Protein AF-A0A8H6HAB4-F1 (afdb_monomer_lite)

Structure (mmCIF, N/CA/C/O backbone):
data_AF-A0A8H6HAB4-F1
#
_entry.id   AF-A0A8H6HAB4-F1
#
loop_
_atom_site.group_PDB
_atom_site.id
_atom_site.type_symbol
_atom_site.label_atom_id
_atom_site.label_alt_id
_atom_site.label_comp_id
_atom_site.label_asym_id
_atom_site.label_entity_id
_atom_site.label_seq_id
_atom_site.pdbx_PDB_ins_code
_atom_site.Cartn_x
_atom_site.Cartn_y
_atom_site.Cartn_z
_atom_site.occupancy
_atom_site.B_iso_or_equiv
_atom_site.auth_seq_id
_atom_site.auth_comp_id
_atom_site.auth_asym_id
_atom_site.auth_atom_id
_atom_site.pdbx_PDB_model_num
ATOM 1 N N . MET A 1 1 ? 15.794 -53.204 -34.720 1.00 48.28 1 MET A N 1
ATOM 2 C CA . MET A 1 1 ? 16.548 -52.992 -35.976 1.00 48.28 1 MET A CA 1
ATOM 3 C C . MET A 1 1 ? 17.835 -52.255 -35.633 1.00 48.28 1 MET A C 1
ATOM 5 O O . MET A 1 1 ? 17.753 -51.209 -35.007 1.00 48.28 1 MET A O 1
ATOM 9 N N . ARG A 1 2 ? 19.010 -52.823 -35.933 1.00 52.22 2 ARG A N 1
ATOM 10 C CA . ARG A 1 2 ? 20.307 -52.160 -35.711 1.00 52.22 2 ARG A CA 1
ATOM 11 C C . ARG A 1 2 ? 20.653 -51.380 -36.981 1.00 52.22 2 ARG A C 1
ATOM 13 O O . ARG A 1 2 ? 20.936 -52.001 -38.000 1.00 52.22 2 ARG A O 1
ATOM 20 N N . PHE A 1 3 ? 20.563 -50.052 -36.939 1.00 59.44 3 PHE A N 1
ATOM 21 C CA . PHE A 1 3 ? 20.990 -49.200 -38.050 1.00 59.44 3 PHE A CA 1
ATOM 22 C C . PHE A 1 3 ? 22.516 -49.207 -38.125 1.00 59.44 3 PHE A C 1
ATOM 24 O O . PHE A 1 3 ? 23.198 -48.907 -37.147 1.00 59.44 3 PHE A O 1
ATOM 31 N N . ASN A 1 4 ? 23.048 -49.619 -39.272 1.00 61.00 4 ASN A N 1
ATOM 32 C CA . ASN A 1 4 ? 24.480 -49.764 -39.472 1.00 61.00 4 ASN A CA 1
ATOM 33 C C . ASN A 1 4 ? 25.073 -48.385 -39.812 1.00 61.00 4 ASN A C 1
ATOM 35 O O . ASN A 1 4 ? 24.856 -47.864 -40.905 1.00 61.00 4 ASN A O 1
ATOM 39 N N . ILE A 1 5 ? 25.790 -47.788 -38.853 1.00 65.94 5 ILE A N 1
ATOM 40 C CA . ILE A 1 5 ? 26.334 -46.412 -38.901 1.00 65.94 5 ILE A CA 1
ATOM 41 C C . ILE A 1 5 ? 27.307 -46.213 -40.082 1.00 65.94 5 ILE A C 1
ATOM 43 O O . ILE A 1 5 ? 27.521 -45.094 -40.538 1.00 65.94 5 ILE A O 1
ATOM 47 N N . LEU A 1 6 ? 27.829 -47.305 -40.649 1.00 64.88 6 LEU A N 1
ATOM 48 C CA . LEU A 1 6 ? 28.707 -47.302 -41.822 1.00 64.88 6 LEU A CA 1
ATOM 49 C C . LEU A 1 6 ? 28.094 -46.625 -43.062 1.00 64.88 6 LEU A C 1
ATOM 51 O O . LEU A 1 6 ? 28.831 -46.045 -43.852 1.00 64.88 6 LEU A O 1
ATOM 55 N N . PHE A 1 7 ? 26.765 -46.627 -43.215 1.00 65.38 7 PHE A N 1
ATOM 56 C CA . PHE A 1 7 ? 26.104 -45.968 -44.351 1.00 65.38 7 PHE A CA 1
ATOM 57 C C . PHE A 1 7 ? 25.994 -44.441 -44.215 1.00 65.38 7 PHE A C 1
ATOM 59 O O . PHE A 1 7 ? 25.728 -43.767 -45.205 1.00 65.38 7 PHE A O 1
ATOM 66 N N . LEU A 1 8 ? 26.221 -43.884 -43.021 1.00 65.12 8 LEU A N 1
ATOM 67 C CA . LEU A 1 8 ? 26.151 -42.438 -42.766 1.00 65.12 8 LEU A CA 1
ATOM 68 C C . LEU A 1 8 ? 27.504 -41.732 -42.920 1.00 65.12 8 LEU A C 1
ATOM 70 O O . LEU A 1 8 ? 27.564 -40.504 -42.965 1.00 65.12 8 LEU A O 1
ATOM 74 N N . VAL A 1 9 ? 28.596 -42.488 -43.026 1.00 73.00 9 VAL A N 1
ATOM 75 C CA . VAL A 1 9 ? 29.951 -41.930 -43.142 1.00 73.00 9 VAL A CA 1
ATOM 76 C C . VAL A 1 9 ? 30.111 -41.033 -44.382 1.00 73.00 9 VAL A C 1
ATOM 78 O O . VAL A 1 9 ? 30.598 -39.914 -44.218 1.00 73.00 9 VAL A O 1
ATOM 81 N N . PRO A 1 10 ? 29.651 -41.413 -45.594 1.00 73.75 10 PRO A N 1
ATOM 82 C CA . PRO A 1 10 ? 29.828 -40.572 -46.781 1.00 73.75 10 PRO A CA 1
ATOM 83 C C . PRO A 1 10 ? 29.060 -39.250 -46.684 1.00 73.75 10 PRO A C 1
ATOM 85 O O . PRO A 1 10 ? 29.560 -38.208 -47.100 1.00 73.75 10 PRO A O 1
ATOM 88 N N . THR A 1 11 ? 27.865 -39.273 -46.087 1.00 74.50 11 THR A N 1
ATOM 89 C CA . THR A 1 11 ? 27.039 -38.073 -45.906 1.00 74.50 11 THR A CA 1
ATOM 90 C C . THR A 1 11 ? 27.630 -37.114 -44.882 1.00 74.50 11 THR A C 1
ATOM 92 O O . THR A 1 11 ? 27.589 -35.907 -45.093 1.00 74.50 11 THR A O 1
ATOM 95 N N . ILE A 1 12 ? 28.220 -37.634 -43.801 1.00 76.12 12 ILE A N 1
ATOM 96 C CA . ILE A 1 12 ? 28.856 -36.806 -42.769 1.00 76.12 12 ILE A CA 1
ATOM 97 C C . ILE A 1 12 ? 30.120 -36.142 -43.325 1.00 76.12 12 ILE A C 1
ATOM 99 O O . ILE A 1 12 ? 30.327 -34.952 -43.105 1.00 76.12 12 ILE A O 1
ATOM 103 N N . VAL A 1 13 ? 30.932 -36.880 -44.090 1.00 77.12 13 VAL A N 1
ATOM 104 C CA . VAL A 1 13 ? 32.147 -36.336 -44.716 1.00 77.12 13 VAL A CA 1
ATOM 105 C C . VAL A 1 13 ? 31.802 -35.261 -45.747 1.00 77.12 13 VAL A C 1
ATOM 107 O O . VAL A 1 13 ? 32.419 -34.20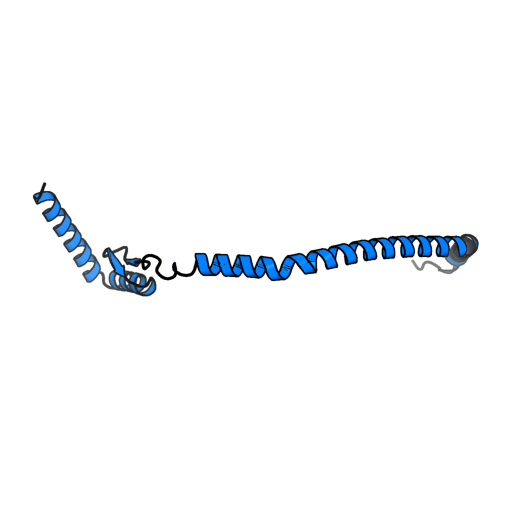1 -45.725 1.00 77.12 13 VAL A O 1
ATOM 110 N N . ALA A 1 14 ? 30.781 -35.481 -46.584 1.00 70.88 14 ALA A N 1
ATOM 111 C CA . ALA A 1 14 ? 30.330 -34.485 -47.557 1.00 70.88 14 ALA A CA 1
ATOM 112 C C . ALA A 1 14 ? 29.822 -33.195 -46.885 1.00 70.88 14 ALA A C 1
ATOM 114 O O . ALA A 1 14 ? 30.147 -32.093 -47.333 1.00 70.88 14 ALA A O 1
ATOM 115 N N . LEU A 1 15 ? 29.070 -33.321 -45.783 1.00 65.19 15 LEU A N 1
ATOM 116 C CA . LEU A 1 15 ? 28.595 -32.168 -45.014 1.00 65.19 15 LEU A CA 1
ATOM 117 C C . LEU A 1 15 ? 29.756 -31.398 -44.370 1.00 65.19 15 LEU A C 1
ATOM 119 O O . LEU A 1 15 ? 29.785 -30.171 -44.416 1.00 65.19 15 LEU A O 1
ATOM 123 N N . ALA A 1 16 ? 30.719 -32.119 -43.789 1.00 66.31 16 ALA A N 1
ATOM 124 C CA . ALA A 1 16 ? 31.878 -31.525 -43.134 1.00 66.31 16 ALA A CA 1
ATOM 125 C C . ALA A 1 16 ? 32.786 -30.793 -44.133 1.00 66.31 16 ALA A C 1
ATOM 127 O O . ALA A 1 16 ? 33.214 -29.674 -43.859 1.00 66.31 16 ALA A O 1
ATOM 128 N N . SER A 1 17 ? 33.016 -31.371 -45.318 1.00 63.28 17 SER A N 1
ATOM 129 C CA . SER A 1 17 ? 33.802 -30.718 -46.369 1.00 63.28 17 SER A CA 1
ATOM 130 C C . SER A 1 17 ? 33.110 -29.482 -46.943 1.00 63.28 17 SER A C 1
ATOM 132 O O . SER A 1 17 ? 33.777 -28.501 -47.256 1.00 63.28 17 SER A O 1
ATOM 134 N N . TYR A 1 18 ? 31.776 -29.496 -47.050 1.00 61.56 18 TYR A N 1
ATOM 135 C CA . TYR A 1 18 ? 31.011 -28.328 -47.492 1.00 61.56 18 TYR A CA 1
ATOM 136 C C . TYR A 1 18 ? 31.064 -27.199 -46.453 1.00 61.56 18 TYR A C 1
ATOM 138 O O . TYR A 1 18 ? 31.285 -26.044 -46.804 1.00 61.56 18 TYR A O 1
ATOM 146 N N . ALA A 1 19 ? 30.938 -27.538 -45.167 1.00 60.84 19 ALA A N 1
ATOM 147 C CA . ALA A 1 19 ? 31.034 -26.574 -44.074 1.00 60.84 19 ALA A CA 1
ATOM 148 C C . ALA A 1 19 ? 32.437 -25.955 -43.946 1.00 60.84 19 ALA A C 1
ATOM 150 O O . ALA A 1 19 ? 32.551 -24.774 -43.638 1.00 60.84 19 ALA A O 1
ATOM 151 N N . GLN A 1 20 ? 33.499 -26.722 -44.214 1.00 60.38 20 GLN A N 1
ATOM 152 C CA . GLN A 1 20 ? 34.876 -26.215 -44.204 1.00 60.38 20 GLN A CA 1
ATOM 153 C C . GLN A 1 20 ? 35.227 -25.369 -45.438 1.00 60.38 20 GLN A C 1
ATOM 155 O O . GLN A 1 20 ? 36.113 -24.529 -45.345 1.00 60.38 20 GLN A O 1
ATOM 160 N N . GLY A 1 21 ? 34.560 -25.575 -46.579 1.00 57.91 21 GLY A N 1
ATOM 161 C CA . GLY A 1 21 ? 34.834 -24.841 -47.821 1.00 57.91 21 GLY A CA 1
ATOM 162 C C . GLY A 1 21 ? 34.074 -23.520 -47.990 1.00 57.91 21 GLY A C 1
ATOM 163 O O . GLY A 1 21 ? 34.439 -22.739 -48.860 1.00 57.91 21 GLY A O 1
ATOM 164 N N . HIS A 1 22 ? 33.029 -23.274 -47.191 1.00 56.00 22 HIS A N 1
ATOM 165 C CA . HIS A 1 22 ? 32.139 -22.107 -47.324 1.00 56.00 22 HIS A CA 1
ATOM 166 C C . HIS A 1 22 ? 32.062 -21.207 -46.080 1.00 56.00 22 HIS A C 1
ATOM 168 O O . HIS A 1 22 ? 31.223 -20.311 -46.027 1.00 56.00 22 HIS A O 1
ATOM 174 N N . TYR A 1 23 ? 32.920 -21.427 -45.083 1.00 58.03 23 TYR A N 1
ATOM 175 C CA . TYR A 1 23 ? 33.106 -20.477 -43.987 1.00 58.03 23 TYR A CA 1
ATOM 176 C C . TYR A 1 23 ? 34.266 -19.545 -44.340 1.00 58.03 23 TYR A C 1
ATOM 178 O O . TYR A 1 23 ? 35.426 -19.875 -44.097 1.00 58.03 23 TYR A O 1
ATOM 186 N N . ASP A 1 24 ? 33.955 -18.390 -44.925 1.00 62.19 24 ASP A N 1
ATOM 187 C CA . ASP A 1 24 ? 34.946 -17.332 -45.092 1.00 62.19 24 ASP A CA 1
ATOM 188 C C . ASP A 1 24 ? 35.208 -16.692 -43.722 1.00 62.19 24 ASP A C 1
ATOM 190 O O . ASP A 1 24 ? 34.408 -15.936 -43.173 1.00 62.19 24 ASP A O 1
ATOM 194 N N . GLU A 1 25 ? 36.347 -17.049 -43.129 1.00 59.28 25 GLU A N 1
ATOM 195 C CA . GLU A 1 25 ? 36.802 -16.550 -41.825 1.00 59.28 25 GLU A CA 1
ATOM 196 C C . GLU A 1 25 ? 36.897 -15.010 -41.789 1.00 59.28 25 GLU A C 1
ATOM 198 O O . GLU A 1 25 ? 36.757 -14.405 -40.726 1.00 59.28 25 GLU A O 1
ATOM 203 N N . PHE A 1 26 ? 37.092 -14.376 -42.951 1.00 60.47 26 PHE A N 1
ATOM 204 C CA . PHE A 1 26 ? 37.081 -12.920 -43.116 1.00 60.47 26 PHE A CA 1
ATOM 205 C C . PHE A 1 26 ? 35.697 -12.307 -42.859 1.00 60.47 26 PHE A C 1
ATOM 207 O O . PHE A 1 26 ? 35.594 -11.383 -42.055 1.00 60.47 26 PHE A O 1
ATOM 214 N N . ASP A 1 27 ? 34.633 -12.881 -43.427 1.00 65.06 27 ASP A N 1
ATOM 215 C CA . ASP A 1 27 ? 33.257 -12.398 -43.231 1.00 65.06 27 ASP A CA 1
ATOM 216 C C . ASP A 1 27 ? 32.808 -12.533 -41.769 1.00 65.06 27 ASP A C 1
ATOM 218 O O . ASP A 1 27 ? 32.066 -11.702 -41.243 1.00 65.06 27 ASP A O 1
ATOM 222 N N . ALA A 1 28 ? 33.289 -13.569 -41.076 1.00 69.62 28 ALA A N 1
ATOM 223 C CA . ALA A 1 28 ? 32.992 -13.761 -39.661 1.00 69.62 28 ALA A CA 1
ATOM 224 C C . ALA A 1 28 ? 33.644 -12.690 -38.769 1.00 69.62 28 ALA A C 1
ATOM 226 O O . ALA A 1 28 ? 33.052 -12.299 -37.763 1.00 69.62 28 ALA A O 1
ATOM 227 N N . ARG A 1 29 ? 34.848 -12.212 -39.114 1.00 70.44 29 ARG A N 1
ATOM 228 C CA . ARG A 1 29 ? 35.550 -11.174 -38.340 1.00 70.44 29 ARG A CA 1
ATOM 229 C C . ARG A 1 29 ? 34.932 -9.798 -38.548 1.00 70.44 29 ARG A C 1
ATOM 231 O O . ARG A 1 29 ? 34.661 -9.126 -37.558 1.00 70.44 29 ARG A O 1
ATOM 238 N N . ASP A 1 30 ? 34.618 -9.439 -39.790 1.00 72.62 30 ASP A N 1
ATOM 239 C CA . ASP A 1 30 ? 33.978 -8.157 -40.101 1.00 72.62 30 ASP A CA 1
ATOM 240 C C . ASP A 1 30 ? 32.602 -8.037 -39.425 1.00 72.62 30 ASP A C 1
ATOM 242 O O . ASP A 1 30 ? 32.270 -6.995 -38.859 1.00 72.62 30 ASP A O 1
ATOM 246 N N . LEU A 1 31 ? 31.833 -9.132 -39.374 1.00 71.25 31 LEU A N 1
ATOM 247 C CA . LEU A 1 31 ? 30.549 -9.167 -38.670 1.00 71.25 31 LEU A CA 1
ATOM 248 C C . LEU A 1 31 ? 30.707 -8.994 -37.148 1.00 71.25 31 LEU A C 1
ATOM 250 O O . LEU A 1 31 ? 29.896 -8.323 -36.509 1.00 71.25 31 LEU A O 1
ATOM 254 N N . VAL A 1 32 ? 31.738 -9.595 -36.548 1.00 74.88 32 VAL A N 1
ATOM 255 C CA . VAL A 1 32 ? 32.017 -9.456 -35.108 1.00 74.88 32 VAL A CA 1
ATOM 256 C C . VAL A 1 32 ? 32.472 -8.036 -34.772 1.00 74.88 32 VAL A C 1
ATOM 258 O O . VAL A 1 32 ? 32.022 -7.482 -33.767 1.00 74.88 32 VAL A O 1
ATOM 261 N N . ASP A 1 33 ? 33.292 -7.420 -35.620 1.00 76.19 33 ASP A N 1
ATOM 262 C CA . ASP A 1 33 ? 33.743 -6.039 -35.439 1.00 76.19 33 ASP A CA 1
ATOM 263 C C . ASP A 1 33 ? 32.592 -5.034 -35.627 1.00 76.19 33 ASP A C 1
ATOM 265 O O . ASP A 1 33 ? 32.450 -4.092 -34.838 1.00 76.19 33 ASP A O 1
ATOM 269 N N . GLU A 1 34 ? 31.690 -5.255 -36.589 1.00 72.56 34 GLU A N 1
ATOM 270 C CA . GLU A 1 34 ? 30.476 -4.442 -36.756 1.00 72.56 34 GLU A CA 1
ATOM 271 C C . GLU A 1 34 ? 29.536 -4.558 -35.540 1.00 72.56 34 GLU A C 1
ATOM 273 O O . GLU A 1 34 ? 29.012 -3.558 -35.035 1.00 72.56 34 GLU A O 1
ATOM 278 N N . LEU A 1 35 ? 29.348 -5.769 -35.007 1.00 64.44 35 LEU A N 1
ATOM 279 C CA . LEU A 1 35 ? 28.540 -5.982 -33.804 1.00 64.44 35 LEU A CA 1
ATOM 280 C C . LEU A 1 35 ? 29.183 -5.333 -32.567 1.00 64.44 35 LEU A C 1
ATOM 282 O O . LEU A 1 35 ? 28.488 -4.664 -31.800 1.00 64.44 35 LEU A O 1
ATOM 286 N N . SER A 1 36 ? 30.504 -5.452 -32.418 1.00 70.75 36 SER A N 1
ATOM 287 C CA . SER A 1 36 ? 31.280 -4.870 -31.314 1.00 70.75 36 SER A CA 1
ATOM 288 C C . SER A 1 36 ? 31.248 -3.334 -31.324 1.00 70.75 36 SER A C 1
ATOM 290 O O . SER A 1 36 ? 31.011 -2.684 -30.300 1.00 70.75 36 SER A O 1
ATOM 292 N N . THR A 1 37 ? 31.402 -2.717 -32.497 1.00 70.31 37 THR A N 1
ATOM 293 C CA . THR A 1 37 ? 31.327 -1.252 -32.653 1.00 70.31 37 THR A CA 1
ATOM 294 C C . THR A 1 37 ? 29.917 -0.710 -32.399 1.00 70.31 37 THR A C 1
ATOM 296 O O . THR A 1 37 ? 29.744 0.344 -31.780 1.00 70.31 37 THR A O 1
ATOM 299 N N . ARG A 1 38 ? 28.877 -1.449 -32.793 1.00 65.56 38 ARG A N 1
ATOM 300 C CA . ARG A 1 38 ? 27.486 -1.080 -32.506 1.00 65.56 38 ARG A CA 1
ATOM 301 C C . ARG A 1 38 ? 27.143 -1.204 -31.021 1.00 65.56 38 ARG A C 1
ATOM 303 O O . ARG A 1 38 ? 26.437 -0.348 -30.478 1.00 65.56 38 ARG A O 1
ATOM 310 N N . GLU A 1 39 ? 27.631 -2.250 -30.364 1.00 63.47 39 GLU A N 1
ATOM 311 C CA . GLU A 1 39 ? 27.377 -2.501 -28.947 1.00 63.47 39 GLU A CA 1
ATOM 312 C C . GLU A 1 39 ? 28.087 -1.464 -28.065 1.00 63.47 39 GLU A C 1
ATOM 314 O O . GLU A 1 39 ? 27.447 -0.842 -27.214 1.00 63.47 39 GLU A O 1
ATOM 319 N N . THR A 1 40 ? 29.354 -1.152 -28.344 1.00 67.62 40 THR A N 1
ATOM 320 C CA . THR A 1 40 ? 30.116 -0.107 -27.632 1.00 67.62 40 THR A CA 1
ATOM 32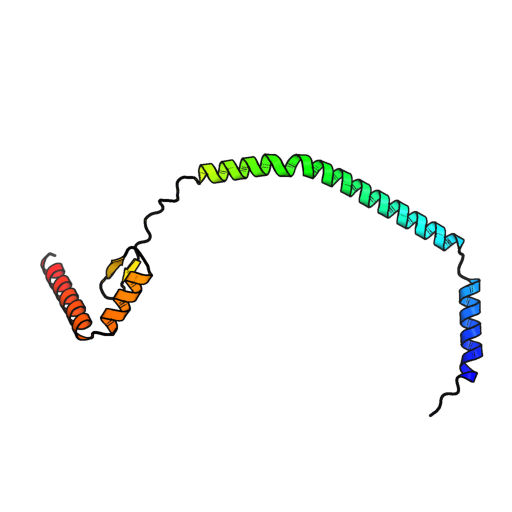1 C C . THR A 1 40 ? 29.479 1.279 -27.757 1.00 67.62 40 THR A C 1
ATOM 323 O O . THR A 1 40 ? 29.343 1.988 -26.758 1.00 67.62 40 THR A O 1
ATOM 326 N N . HIS A 1 41 ? 28.985 1.648 -28.940 1.00 65.50 41 HIS A N 1
ATOM 327 C CA . HIS A 1 41 ? 28.277 2.914 -29.142 1.00 65.50 41 HIS A CA 1
ATOM 328 C C . HIS A 1 41 ? 26.933 2.975 -28.385 1.00 65.50 41 HIS A C 1
ATOM 330 O O . HIS A 1 41 ? 26.528 4.034 -27.901 1.00 65.50 41 HIS A O 1
ATOM 336 N N . SER A 1 42 ? 26.243 1.840 -28.228 1.00 65.12 42 SER A N 1
ATOM 337 C CA . SER A 1 42 ? 25.020 1.765 -27.416 1.00 65.12 42 SER A CA 1
ATOM 338 C C . SER A 1 42 ? 25.297 1.899 -25.912 1.00 65.12 42 SER A C 1
ATOM 340 O O . SER A 1 42 ? 24.509 2.516 -25.192 1.00 65.12 42 SER A O 1
ATOM 342 N N . LEU A 1 43 ? 26.436 1.376 -25.448 1.00 63.97 43 LEU A N 1
ATOM 343 C CA . LEU A 1 43 ? 26.868 1.471 -24.056 1.00 63.97 43 LEU A CA 1
ATOM 344 C C . LEU A 1 43 ? 27.339 2.885 -23.702 1.00 63.97 43 LEU A C 1
ATOM 346 O O . LEU A 1 43 ? 26.974 3.375 -22.637 1.00 63.97 43 LEU A O 1
ATOM 350 N N . LEU A 1 44 ? 28.042 3.564 -24.613 1.00 72.25 44 LEU A N 1
ATOM 351 C CA . LEU A 1 44 ? 28.473 4.957 -24.438 1.00 72.25 44 LEU A CA 1
ATOM 352 C C . LEU A 1 44 ? 27.287 5.922 -24.282 1.00 72.25 44 LEU A C 1
ATOM 354 O O . LEU A 1 44 ? 27.246 6.702 -23.333 1.00 72.25 44 LEU A O 1
ATOM 358 N N . ARG A 1 45 ? 26.250 5.798 -25.123 1.00 65.25 45 ARG A N 1
ATOM 359 C CA . ARG A 1 45 ? 25.017 6.593 -24.944 1.00 65.25 45 ARG A CA 1
ATOM 360 C C . ARG A 1 45 ? 24.335 6.320 -23.610 1.00 65.25 45 ARG A C 1
ATOM 362 O O . ARG A 1 45 ? 23.731 7.209 -23.020 1.00 65.25 45 ARG A O 1
ATOM 369 N N . ARG A 1 46 ? 24.387 5.073 -23.139 1.00 61.75 46 ARG A N 1
ATOM 370 C CA . ARG A 1 46 ? 23.761 4.689 -21.873 1.00 61.75 46 ARG A CA 1
ATOM 371 C C . ARG A 1 46 ? 24.534 5.229 -20.671 1.00 61.75 46 ARG A C 1
ATOM 373 O O . ARG A 1 46 ?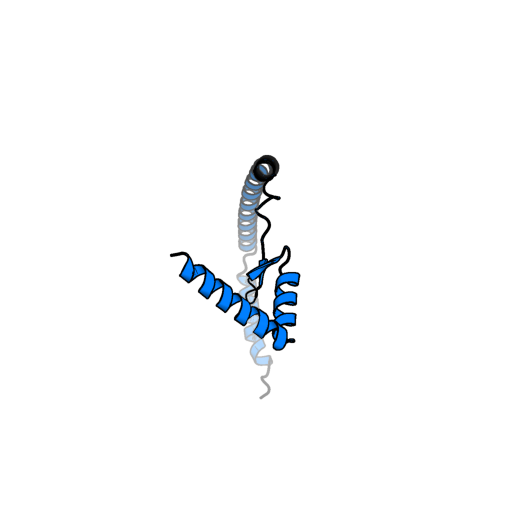 23.891 5.579 -19.688 1.00 61.75 46 ARG A O 1
ATOM 380 N N . SER A 1 47 ? 25.863 5.312 -20.736 1.00 60.91 47 SER A N 1
ATOM 381 C CA . SER A 1 47 ? 26.666 5.924 -19.671 1.00 60.91 47 SER A CA 1
ATOM 382 C C . SER A 1 47 ? 26.456 7.432 -19.579 1.00 60.91 47 SER A C 1
ATOM 384 O O . SER A 1 47 ? 26.266 7.920 -18.473 1.00 60.91 47 SER A O 1
ATOM 386 N N . GLU A 1 48 ? 26.385 8.140 -20.711 1.00 65.31 48 GLU A N 1
ATOM 387 C CA . GLU A 1 48 ? 26.133 9.593 -20.739 1.00 65.31 48 GLU A CA 1
ATOM 388 C C . GLU A 1 48 ? 24.778 9.942 -20.102 1.00 65.31 48 GLU A C 1
ATOM 390 O O . GLU A 1 48 ? 24.683 10.821 -19.251 1.00 65.31 48 GLU A O 1
ATOM 395 N N . ILE A 1 49 ? 23.736 9.172 -20.432 1.00 62.88 49 ILE A N 1
ATOM 396 C CA . ILE A 1 49 ? 22.403 9.336 -19.838 1.00 62.88 49 ILE A CA 1
ATOM 397 C C . ILE A 1 49 ? 22.428 9.027 -18.331 1.00 62.88 49 ILE A C 1
ATOM 399 O O . ILE A 1 49 ? 21.794 9.716 -17.540 1.00 62.88 49 ILE A O 1
ATOM 403 N N . MET A 1 50 ? 23.147 7.989 -17.900 1.00 61.00 50 MET A N 1
ATOM 404 C CA . MET A 1 50 ? 23.212 7.625 -16.478 1.00 61.00 50 MET A CA 1
ATOM 405 C C . MET A 1 50 ? 23.979 8.651 -15.635 1.00 61.00 50 MET A C 1
ATOM 407 O O . MET A 1 50 ? 23.636 8.829 -14.469 1.00 61.00 50 MET A O 1
ATOM 411 N N . GLU A 1 51 ? 24.979 9.323 -16.205 1.00 64.62 51 GLU A N 1
ATOM 412 C CA . GLU A 1 51 ? 25.709 10.414 -15.550 1.00 64.62 51 GLU A CA 1
ATOM 413 C C . GLU A 1 51 ? 24.803 11.640 -15.348 1.00 64.62 51 GLU A C 1
ATOM 415 O O . GLU A 1 51 ? 24.703 12.153 -14.233 1.00 64.62 51 GLU A O 1
ATOM 420 N N . GLU A 1 52 ? 24.020 12.011 -16.365 1.00 62.06 52 GLU A N 1
ATOM 421 C CA . GLU A 1 52 ? 23.035 13.101 -16.281 1.00 62.06 52 GLU A CA 1
ATOM 422 C C . GLU A 1 52 ? 21.897 12.794 -15.280 1.00 62.06 52 GLU A C 1
ATOM 424 O O . GLU A 1 52 ? 21.480 13.653 -14.499 1.00 62.06 52 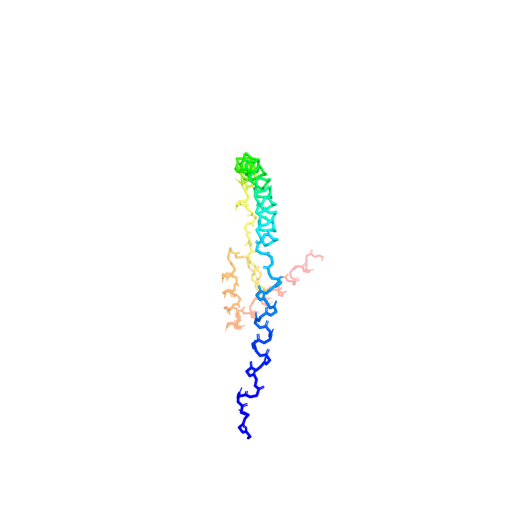GLU A O 1
ATOM 429 N N . LEU A 1 53 ? 21.417 11.543 -15.218 1.00 58.19 53 LEU A N 1
ATOM 430 C CA . LEU A 1 53 ? 20.416 11.126 -14.221 1.00 58.19 53 LEU A CA 1
ATOM 431 C C . LEU A 1 53 ? 20.975 11.033 -12.789 1.00 58.19 53 LEU A C 1
ATOM 433 O O . LEU A 1 53 ? 20.209 11.146 -11.821 1.00 58.19 53 LEU A O 1
ATOM 437 N N . ALA A 1 54 ? 22.279 10.805 -12.623 1.00 59.69 54 ALA A N 1
ATOM 438 C CA . ALA A 1 54 ? 22.908 10.738 -11.307 1.00 59.69 54 ALA A CA 1
ATOM 439 C C . ALA A 1 54 ? 23.003 12.124 -10.648 1.00 59.69 54 ALA A C 1
ATOM 441 O O . ALA A 1 54 ? 22.785 12.229 -9.438 1.00 59.69 54 ALA A O 1
ATOM 442 N N . GLU A 1 55 ? 23.247 13.179 -11.433 1.00 58.88 55 GLU A N 1
ATOM 443 C CA . GLU A 1 55 ? 23.283 14.560 -10.934 1.00 58.88 55 GLU A CA 1
ATOM 444 C C . GLU A 1 55 ? 21.900 15.078 -10.505 1.00 58.88 55 GLU A C 1
ATOM 446 O O . GLU A 1 55 ? 21.806 15.816 -9.526 1.00 58.88 55 GLU A O 1
ATOM 451 N N . ILE A 1 56 ? 20.817 14.642 -11.160 1.00 55.72 56 ILE A N 1
ATOM 452 C CA . ILE A 1 56 ? 19.460 15.162 -10.905 1.00 55.72 56 ILE A CA 1
ATOM 453 C C . ILE A 1 56 ? 18.685 14.344 -9.849 1.00 55.72 56 ILE A C 1
ATOM 455 O O . ILE A 1 56 ? 17.828 14.879 -9.148 1.00 55.72 56 ILE A O 1
ATOM 459 N N . SER A 1 57 ? 18.947 13.041 -9.685 1.00 56.16 57 SER A N 1
ATOM 460 C CA . SER A 1 57 ? 17.994 12.175 -8.962 1.00 56.16 57 SER A CA 1
ATOM 461 C C . SER A 1 57 ? 18.159 12.092 -7.444 1.00 56.16 57 SER A C 1
ATOM 463 O O . SER A 1 57 ? 17.200 11.743 -6.765 1.00 56.16 57 SER A O 1
ATOM 465 N N . THR A 1 58 ? 19.320 12.380 -6.857 1.00 58.84 58 THR A N 1
ATOM 466 C CA . THR A 1 58 ? 19.495 12.070 -5.423 1.00 58.84 58 THR A CA 1
ATOM 467 C C . THR A 1 58 ? 19.208 13.242 -4.503 1.00 58.84 58 THR A C 1
ATOM 469 O O . THR A 1 58 ? 18.611 13.043 -3.452 1.00 58.84 58 THR A O 1
ATOM 472 N N . ARG A 1 59 ? 19.584 14.464 -4.874 1.00 60.88 59 ARG A N 1
ATOM 473 C CA . ARG A 1 59 ? 19.505 15.602 -3.952 1.00 60.88 59 ARG A CA 1
ATOM 474 C C . ARG A 1 59 ? 18.123 16.251 -3.949 1.00 60.88 59 ARG A C 1
ATOM 476 O O . ARG A 1 59 ? 17.508 16.362 -2.893 1.00 60.88 59 ARG A O 1
ATOM 483 N N . ASP A 1 60 ? 17.586 16.530 -5.131 1.00 63.28 60 ASP A N 1
ATOM 484 C CA . ASP A 1 60 ? 16.289 17.197 -5.274 1.00 63.28 60 ASP A CA 1
ATOM 485 C C . ASP A 1 60 ? 15.119 16.295 -4.848 1.00 63.28 60 ASP A C 1
ATOM 487 O O . ASP A 1 60 ? 14.163 16.760 -4.227 1.00 63.28 60 ASP A O 1
ATOM 491 N N . LEU A 1 61 ? 15.209 14.978 -5.090 1.00 64.00 61 LEU A N 1
ATOM 492 C CA . LEU A 1 61 ? 14.197 14.026 -4.612 1.00 64.00 61 LEU A CA 1
ATOM 493 C C . LEU A 1 61 ? 14.213 13.884 -3.084 1.00 64.00 61 LEU A C 1
ATOM 495 O O . LEU A 1 61 ? 13.153 13.711 -2.482 1.00 64.00 61 LEU A O 1
ATOM 499 N N . ILE A 1 62 ? 15.389 13.955 -2.447 1.00 69.94 62 ILE A N 1
ATOM 500 C CA . ILE A 1 62 ? 15.506 13.920 -0.982 1.00 69.94 62 ILE A CA 1
ATOM 501 C C . ILE A 1 62 ? 14.933 15.201 -0.371 1.00 69.94 62 ILE A C 1
ATOM 503 O O . ILE A 1 62 ? 14.211 15.110 0.623 1.00 69.94 62 ILE A O 1
ATOM 507 N N . ASP A 1 63 ? 15.182 16.360 -0.979 1.00 73.56 63 ASP A N 1
ATOM 508 C CA . ASP A 1 63 ? 14.656 17.643 -0.508 1.00 73.56 63 ASP A CA 1
ATOM 509 C C . ASP A 1 63 ? 13.133 17.758 -0.713 1.00 73.56 63 ASP A C 1
ATOM 511 O O . ASP A 1 63 ? 12.418 18.255 0.160 1.00 73.56 63 ASP A O 1
ATOM 515 N N . GLU A 1 64 ? 12.578 17.211 -1.802 1.00 72.00 64 GLU A N 1
ATOM 516 C CA . GLU A 1 64 ? 11.121 17.134 -1.966 1.00 72.00 64 GLU A CA 1
ATOM 517 C C . GLU A 1 64 ? 10.488 16.137 -0.979 1.00 72.00 64 GLU A C 1
ATOM 519 O O . GLU A 1 64 ? 9.423 16.404 -0.408 1.00 72.00 64 GLU A O 1
ATOM 524 N N . LEU A 1 65 ? 11.128 14.988 -0.736 1.00 69.50 65 LEU A N 1
ATOM 525 C CA . LEU A 1 65 ? 10.655 14.007 0.242 1.00 69.50 65 LEU A CA 1
ATOM 526 C C . LEU A 1 65 ? 10.699 14.561 1.668 1.00 69.50 65 LEU A C 1
ATOM 528 O O . LEU A 1 65 ? 9.730 14.373 2.407 1.00 69.50 65 LEU A O 1
ATOM 532 N N . SER A 1 66 ? 11.774 15.258 2.047 1.00 70.38 66 SER A N 1
ATOM 533 C CA . SER A 1 66 ? 11.910 15.892 3.361 1.00 70.38 66 SER A CA 1
ATOM 534 C C . SER A 1 66 ? 10.866 16.996 3.536 1.00 70.38 66 SER A C 1
ATOM 536 O O . SER A 1 66 ? 10.116 16.965 4.510 1.00 70.38 66 SER A O 1
ATOM 538 N N . SER A 1 67 ? 10.685 17.862 2.535 1.00 73.19 67 SER A N 1
ATOM 539 C CA . SER A 1 67 ? 9.662 18.910 2.541 1.00 73.19 67 SER A CA 1
ATOM 540 C C . SER A 1 67 ? 8.242 18.340 2.641 1.00 73.19 67 SER A C 1
ATOM 542 O O . SER A 1 67 ? 7.418 18.825 3.420 1.00 73.19 67 SER A O 1
ATOM 544 N N . ARG A 1 68 ? 7.932 17.251 1.923 1.00 67.31 68 ARG A N 1
ATOM 545 C CA . ARG A 1 68 ? 6.629 16.568 2.022 1.00 67.31 68 ARG A CA 1
ATOM 546 C C . ARG A 1 68 ? 6.418 15.879 3.367 1.00 67.31 68 ARG A C 1
ATOM 548 O O . ARG A 1 68 ? 5.278 15.806 3.833 1.00 67.31 68 ARG A O 1
ATOM 555 N N . LEU A 1 69 ? 7.476 15.351 3.975 1.00 65.44 69 LEU A N 1
ATOM 556 C CA . LEU A 1 69 ? 7.433 14.750 5.307 1.00 65.44 69 LEU A CA 1
ATOM 557 C C . LEU A 1 69 ? 7.231 15.815 6.389 1.00 65.44 69 LEU A C 1
ATOM 559 O O . LEU A 1 69 ? 6.393 15.612 7.263 1.00 65.44 69 LEU A O 1
ATOM 563 N N . GLU A 1 70 ? 7.899 16.962 6.289 1.00 65.81 70 GLU A N 1
ATOM 564 C CA . GLU A 1 70 ? 7.714 18.114 7.179 1.00 65.81 70 GLU A CA 1
ATOM 565 C C . GLU A 1 70 ? 6.326 18.744 7.016 1.00 65.81 70 GLU A C 1
ATOM 567 O O . GLU A 1 70 ? 5.640 18.995 8.007 1.00 65.81 70 GLU A O 1
ATOM 572 N N . ALA A 1 71 ? 5.832 18.887 5.782 1.00 63.06 71 ALA A N 1
ATOM 573 C CA . ALA A 1 71 ? 4.472 19.354 5.508 1.00 63.06 71 ALA A CA 1
ATOM 574 C C . ALA A 1 71 ? 3.392 18.393 6.043 1.00 63.06 71 ALA A C 1
ATOM 576 O O . ALA A 1 71 ? 2.287 18.813 6.390 1.00 63.06 71 ALA A O 1
ATOM 577 N N . ARG A 1 72 ? 3.699 17.092 6.145 1.00 61.19 72 ARG A N 1
ATOM 578 C CA . ARG A 1 72 ? 2.850 16.084 6.810 1.00 61.19 72 ARG A CA 1
ATOM 579 C C . ARG A 1 72 ? 3.164 15.915 8.301 1.00 61.19 72 ARG A C 1
ATOM 581 O O . ARG A 1 72 ? 2.436 15.194 8.991 1.00 61.19 72 ARG A O 1
ATOM 588 N N . GLY A 1 73 ? 4.190 16.597 8.804 1.00 53.25 73 GLY A N 1
ATOM 589 C CA . GLY A 1 73 ? 4.805 16.472 10.125 1.00 53.25 73 GLY A CA 1
ATOM 590 C C . GLY A 1 73 ? 3.978 17.003 11.293 1.00 53.25 73 GLY A C 1
ATOM 591 O O . GLY A 1 73 ? 4.544 17.472 12.272 1.00 53.25 73 GLY A O 1
ATOM 592 N N . ASN A 1 74 ? 2.645 16.934 11.224 1.00 50.94 74 ASN A N 1
ATOM 593 C CA . ASN A 1 74 ? 1.794 17.211 12.384 1.00 50.94 74 ASN A CA 1
ATOM 594 C C . ASN A 1 74 ? 0.427 16.496 12.382 1.00 50.94 74 ASN A C 1
ATOM 596 O O . ASN A 1 74 ? -0.447 16.839 13.171 1.00 50.94 74 ASN A O 1
ATOM 600 N N . ILE A 1 75 ? 0.218 15.480 11.530 1.00 54.53 75 ILE A N 1
ATOM 601 C CA . ILE A 1 75 ? -1.058 14.727 11.451 1.00 54.53 75 ILE A CA 1
ATOM 602 C C . ILE A 1 75 ? -1.002 13.413 12.261 1.00 54.53 75 ILE A C 1
ATOM 604 O O . ILE A 1 75 ? -1.861 12.542 12.139 1.00 54.53 75 ILE A O 1
ATOM 608 N N . ILE A 1 76 ? -0.009 13.238 13.139 1.00 55.31 76 ILE A N 1
ATOM 609 C CA . ILE A 1 76 ? 0.006 12.090 14.068 1.00 55.31 76 ILE A CA 1
ATOM 610 C C . ILE A 1 76 ? -1.168 12.195 15.071 1.00 55.31 76 ILE A C 1
ATOM 612 O O . ILE A 1 76 ? -1.626 11.190 15.609 1.00 55.31 76 ILE A O 1
ATOM 616 N N . SER A 1 77 ? -1.750 13.386 15.239 1.00 57.03 77 SER A N 1
ATOM 617 C CA . SER A 1 77 ? -3.000 13.635 15.964 1.00 57.03 77 SER A CA 1
ATOM 618 C C . SER A 1 77 ? -4.231 13.669 15.043 1.00 57.03 77 SER A C 1
ATOM 620 O O . SER A 1 77 ? -5.097 14.535 15.165 1.00 57.03 77 SER A O 1
ATOM 622 N N . GLY A 1 78 ? -4.367 12.707 14.124 1.00 56.25 78 GLY A N 1
ATOM 623 C CA . GLY A 1 78 ? -5.689 12.414 13.554 1.00 56.25 78 GLY A CA 1
ATOM 624 C C . GLY A 1 78 ? -6.717 12.177 14.681 1.00 56.25 78 GLY A C 1
ATOM 625 O O . GLY A 1 78 ? -6.319 11.771 15.780 1.00 56.25 78 GLY A O 1
ATOM 626 N N . PRO A 1 79 ? -8.027 12.427 14.467 1.00 59.50 79 PRO A N 1
ATOM 627 C CA . PRO A 1 79 ? -9.033 12.189 15.500 1.00 59.50 79 PRO A CA 1
ATOM 628 C C . PRO A 1 79 ? -8.876 10.753 16.000 1.00 59.50 79 PRO A C 1
ATOM 630 O O . PRO A 1 79 ? -8.881 9.817 15.194 1.00 59.50 79 PRO A O 1
ATOM 633 N N . LYS A 1 80 ? -8.652 10.589 17.314 1.00 65.12 80 LYS A N 1
ATOM 634 C CA . LYS A 1 80 ? -8.492 9.277 17.954 1.00 65.12 80 LYS A CA 1
ATOM 635 C C . LYS A 1 80 ? -9.596 8.372 17.414 1.00 65.12 80 LYS A C 1
ATOM 637 O O . LYS A 1 80 ? -10.767 8.722 17.532 1.00 65.12 80 LYS A O 1
ATOM 642 N N . LYS A 1 81 ? -9.232 7.264 16.760 1.00 69.44 81 LYS A N 1
ATOM 643 C CA . LYS A 1 81 ? -10.210 6.324 16.203 1.00 69.44 81 LYS A CA 1
ATOM 644 C C . LYS A 1 81 ? -10.986 5.728 17.373 1.00 69.44 81 LYS A C 1
ATOM 646 O O . LYS A 1 81 ? -10.485 4.851 18.065 1.00 69.44 81 LYS A O 1
ATOM 651 N N . VAL A 1 82 ? -12.173 6.267 17.628 1.00 78.75 82 VAL A N 1
ATOM 652 C CA . VAL A 1 82 ? -13.076 5.752 18.651 1.00 78.75 82 VAL A CA 1
ATOM 653 C C . VAL A 1 82 ? -13.740 4.504 18.082 1.00 78.75 82 VAL A C 1
ATOM 655 O O . VAL A 1 82 ? -14.302 4.530 16.986 1.00 78.75 82 VAL A O 1
ATOM 658 N N . HIS A 1 83 ? -13.620 3.392 18.797 1.00 80.88 83 HIS A N 1
ATOM 659 C CA . HIS A 1 83 ? -14.204 2.116 18.410 1.00 80.88 83 HIS A CA 1
ATOM 660 C C . HIS A 1 83 ? -15.449 1.851 19.250 1.00 80.88 83 HIS A C 1
ATOM 662 O O . HIS A 1 83 ? -15.372 1.808 20.473 1.00 80.88 83 HIS A O 1
ATOM 668 N N . ASN A 1 84 ? -16.591 1.633 18.602 1.00 84.50 84 ASN A N 1
ATOM 669 C CA . ASN A 1 84 ? -17.860 1.454 19.304 1.00 84.50 84 ASN A CA 1
ATOM 670 C C . ASN A 1 84 ? -18.228 -0.028 19.396 1.00 84.50 84 ASN A C 1
ATOM 672 O O . ASN A 1 84 ? -18.108 -0.771 18.421 1.00 84.50 84 ASN A O 1
ATOM 676 N N . CYS A 1 85 ? -18.721 -0.464 20.556 1.00 84.12 85 CYS A N 1
ATOM 677 C CA . CYS A 1 85 ? -19.320 -1.791 20.685 1.00 84.12 85 CYS A CA 1
ATOM 678 C C . CYS A 1 85 ? -20.734 -1.794 20.086 1.00 84.12 85 CYS A C 1
ATOM 680 O O . CYS A 1 85 ? -21.604 -1.070 20.562 1.00 84.12 85 CYS A O 1
ATOM 682 N N . PHE A 1 86 ? -20.999 -2.666 19.109 1.00 81.50 86 PHE A N 1
ATOM 683 C CA . PHE A 1 86 ? -22.292 -2.753 18.409 1.00 81.50 86 PHE A CA 1
ATOM 684 C C . PHE A 1 86 ? -23.503 -3.089 19.295 1.00 81.50 86 PHE A C 1
ATOM 686 O O . PHE A 1 86 ? -24.638 -2.895 18.873 1.00 81.50 86 PHE A O 1
ATOM 693 N N . VAL A 1 87 ? -23.284 -3.625 20.500 1.00 83.12 87 VAL A N 1
ATOM 694 C CA . VAL A 1 87 ? -24.374 -4.088 21.377 1.00 83.12 87 VAL A CA 1
ATOM 695 C C . VAL A 1 87 ? -24.756 -3.033 22.410 1.00 83.12 87 VAL A C 1
ATOM 697 O O . VAL A 1 87 ? -25.936 -2.812 22.661 1.00 83.12 87 VAL A O 1
ATOM 700 N N . CYS A 1 88 ? -23.768 -2.369 23.012 1.00 84.12 88 CYS A N 1
ATOM 701 C CA . CYS A 1 88 ? -23.998 -1.392 24.076 1.00 84.12 88 CYS A CA 1
ATOM 702 C C . CYS A 1 88 ? -23.690 0.058 23.673 1.00 84.12 88 CYS A C 1
ATOM 704 O O . CYS A 1 88 ? -23.876 0.951 24.496 1.00 84.12 88 CYS A O 1
ATOM 706 N N . ASN A 1 89 ? -23.218 0.296 22.442 1.00 81.75 89 ASN A N 1
ATOM 707 C CA . ASN A 1 89 ? -22.794 1.598 21.907 1.00 81.75 89 ASN A CA 1
ATOM 708 C C . ASN A 1 89 ? -21.790 2.355 22.790 1.00 81.75 89 ASN A C 1
ATOM 710 O O . ASN A 1 89 ? -21.679 3.575 22.700 1.00 81.75 89 ASN A O 1
ATOM 714 N N . LYS A 1 90 ? -21.046 1.641 23.642 1.00 85.12 90 LYS A N 1
ATOM 715 C CA . LYS A 1 90 ? -19.947 2.227 24.408 1.00 85.12 90 LYS A CA 1
ATOM 716 C C . LYS A 1 90 ? -18.756 2.482 23.493 1.00 85.12 90 LYS A C 1
ATOM 718 O O . LYS A 1 90 ? -18.437 1.645 22.645 1.00 85.12 90 LYS A O 1
ATOM 723 N N . GLU A 1 91 ? -18.132 3.629 23.707 1.00 86.00 91 GLU A N 1
ATOM 724 C CA . GLU A 1 91 ? -16.944 4.103 23.008 1.00 86.00 91 GLU A CA 1
ATOM 725 C C . GLU A 1 91 ? -15.679 3.561 23.682 1.00 86.00 91 GLU A C 1
ATOM 727 O O . GLU A 1 91 ? -15.544 3.622 24.905 1.00 86.00 91 GLU A O 1
ATOM 732 N N . PHE A 1 92 ? -14.751 3.036 22.885 1.00 85.00 92 PHE A N 1
ATOM 733 C CA . PHE A 1 92 ? -13.481 2.476 23.340 1.00 85.00 92 PHE A CA 1
ATOM 734 C C . PHE A 1 92 ? -12.310 3.084 22.579 1.00 85.00 92 PHE A C 1
ATOM 736 O O . PHE A 1 92 ? -12.426 3.482 21.417 1.00 85.00 92 PHE A O 1
ATOM 743 N N . SER A 1 93 ? -11.159 3.130 23.246 1.00 81.38 93 SER A N 1
ATOM 744 C CA . SER A 1 93 ? -9.927 3.665 22.661 1.00 81.38 93 SER A CA 1
ATOM 745 C C . SER A 1 93 ? -9.232 2.664 21.735 1.00 81.38 93 SER A C 1
ATOM 747 O O . SER A 1 93 ? -8.477 3.064 20.850 1.00 81.38 93 SER A O 1
ATOM 749 N N . THR A 1 94 ? -9.517 1.368 21.900 1.00 84.50 94 THR A N 1
ATOM 750 C CA . THR A 1 94 ? -8.941 0.291 21.095 1.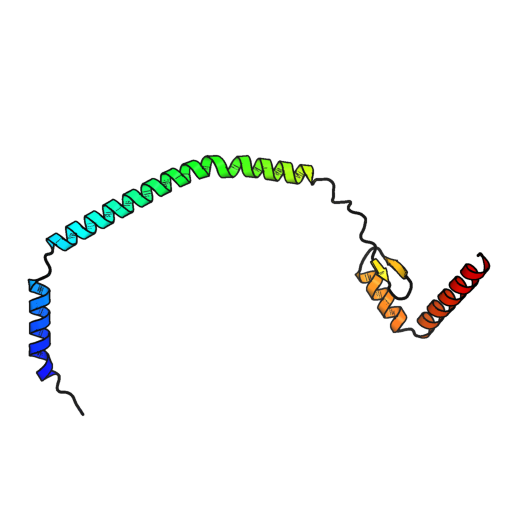00 84.50 94 THR A CA 1
ATOM 751 C C . THR A 1 94 ? -10.016 -0.659 20.562 1.00 84.50 94 THR A C 1
ATOM 753 O O . THR A 1 94 ? -11.042 -0.914 21.194 1.00 84.50 94 THR A O 1
ATOM 756 N N . TYR A 1 95 ? -9.766 -1.237 19.383 1.00 82.94 95 TYR A N 1
ATOM 757 C CA . TYR A 1 95 ? -10.636 -2.269 18.806 1.00 82.94 95 TYR A CA 1
ATOM 758 C C . TYR A 1 95 ? -10.707 -3.534 19.681 1.00 82.94 95 TYR A C 1
ATOM 760 O O . TYR A 1 95 ? -11.758 -4.171 19.776 1.00 82.94 95 TYR A O 1
ATOM 768 N N . ALA A 1 96 ? -9.602 -3.890 20.344 1.00 85.12 96 ALA A N 1
ATOM 769 C CA . ALA A 1 96 ? -9.527 -5.060 21.215 1.00 85.12 96 ALA A CA 1
ATOM 770 C C . ALA A 1 96 ? -10.496 -4.949 22.404 1.00 85.12 96 ALA A C 1
ATOM 772 O O . ALA A 1 96 ? -11.220 -5.903 22.690 1.00 85.12 96 ALA A O 1
ATOM 773 N N . GLU A 1 97 ? -10.576 -3.775 23.036 1.00 83.88 97 GLU A N 1
ATOM 774 C CA . GLU A 1 97 ? -11.527 -3.504 24.121 1.00 83.88 97 GLU A CA 1
ATOM 775 C C . GLU A 1 97 ? -12.982 -3.563 23.640 1.00 83.88 97 GLU A C 1
ATOM 777 O O . GLU A 1 97 ? -13.823 -4.197 24.283 1.00 83.88 97 GLU A O 1
ATOM 782 N N . ALA A 1 98 ? -13.281 -2.977 22.475 1.00 85.38 98 ALA A N 1
ATOM 783 C CA . ALA A 1 98 ? -14.624 -3.025 21.896 1.00 85.38 98 ALA A CA 1
ATOM 784 C C . ALA A 1 98 ? -15.067 -4.468 21.578 1.00 85.38 98 ALA A C 1
ATOM 786 O O . ALA A 1 98 ? -16.215 -4.845 21.838 1.00 85.38 98 ALA A O 1
ATOM 787 N N . SER A 1 99 ? -14.149 -5.294 21.062 1.00 84.75 99 SER A N 1
ATOM 788 C CA . SER A 1 99 ? -14.384 -6.715 20.775 1.00 84.75 99 SER A CA 1
ATOM 789 C C . SER A 1 99 ? -14.547 -7.545 22.052 1.00 84.75 99 SER A C 1
ATOM 791 O O . SER A 1 99 ? -15.455 -8.372 22.135 1.00 84.75 99 SER A O 1
ATOM 793 N N . ALA A 1 100 ? -13.738 -7.291 23.084 1.00 88.12 100 ALA A N 1
ATOM 794 C CA . ALA A 1 100 ? -13.881 -7.943 24.385 1.00 88.12 100 ALA A CA 1
ATOM 795 C C . ALA A 1 100 ? -15.240 -7.626 25.026 1.00 88.12 100 ALA A C 1
ATOM 797 O O . ALA A 1 100 ? -15.921 -8.533 25.496 1.00 88.12 100 ALA A O 1
ATOM 798 N N . CYS A 1 101 ? -15.685 -6.367 24.964 1.00 86.25 101 CYS A N 1
ATOM 799 C CA . CYS A 1 101 ? -17.011 -5.974 25.436 1.00 86.25 101 CYS A CA 1
ATOM 800 C C . CYS A 1 101 ? -18.136 -6.685 24.667 1.00 86.25 101 CYS A C 1
ATOM 802 O O . CYS A 1 101 ? -19.126 -7.100 25.261 1.00 86.25 101 CYS A O 1
ATOM 804 N N . HIS A 1 102 ? -17.987 -6.867 23.354 1.00 86.31 102 HIS A N 1
ATOM 805 C CA . HIS A 1 102 ? -18.957 -7.628 22.569 1.00 86.31 102 HIS A CA 1
ATOM 806 C C . HIS A 1 102 ? -19.030 -9.101 23.004 1.00 86.31 102 HIS A C 1
ATOM 808 O O . HIS A 1 102 ? -20.125 -9.643 23.152 1.00 86.31 102 HIS A O 1
ATOM 814 N N . LYS A 1 103 ? -17.878 -9.737 23.247 1.00 88.25 103 LYS A N 1
ATOM 815 C CA . LYS A 1 103 ? -17.806 -11.136 23.690 1.00 88.25 103 LYS A CA 1
ATOM 816 C C . LYS A 1 103 ? -18.440 -11.338 25.064 1.00 88.25 103 LYS A C 1
ATOM 818 O O . LYS A 1 103 ? -19.300 -12.200 25.193 1.00 88.25 103 LYS A O 1
ATOM 823 N N . THR A 1 104 ? -18.116 -10.494 26.044 1.00 88.81 104 THR A N 1
ATOM 824 C CA . THR A 1 104 ? -18.665 -10.623 27.405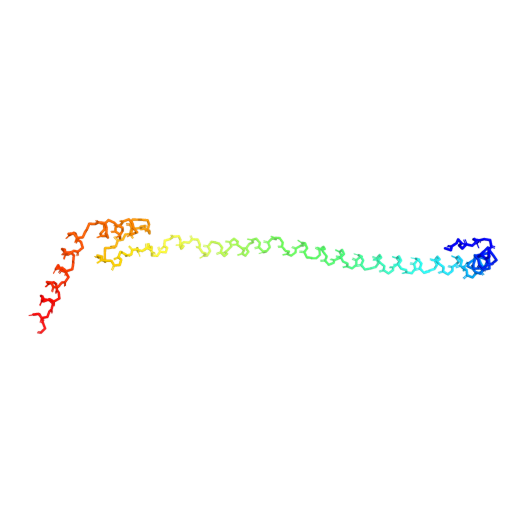 1.00 88.81 104 THR A CA 1
ATOM 825 C C . THR A 1 104 ? -20.183 -10.462 27.445 1.00 88.81 104 THR A C 1
ATOM 827 O O . THR A 1 104 ? -20.857 -11.183 28.175 1.00 88.81 104 THR A O 1
ATOM 830 N N . ILE A 1 105 ? -20.751 -9.568 26.627 1.00 87.06 105 ILE A N 1
ATOM 831 C CA . ILE A 1 105 ? -22.210 -9.406 26.533 1.00 87.06 105 ILE A CA 1
ATOM 832 C C . ILE A 1 105 ? -22.876 -10.630 25.883 1.00 87.06 105 ILE A C 1
ATOM 834 O O . ILE A 1 105 ? -24.007 -10.966 26.228 1.00 87.06 105 ILE A O 1
ATOM 838 N N . ASN A 1 106 ? -22.209 -11.291 24.936 1.00 83.31 106 ASN A N 1
ATOM 839 C CA . ASN A 1 106 ? -22.749 -12.497 24.307 1.00 83.31 106 ASN A CA 1
ATOM 840 C C . ASN A 1 106 ? -22.644 -13.731 25.212 1.00 83.31 106 ASN A C 1
ATOM 842 O O . ASN A 1 106 ? -23.499 -14.609 25.128 1.00 83.31 106 ASN A O 1
ATOM 846 N N . GLU A 1 107 ? -21.620 -13.794 26.062 1.00 88.75 107 GLU A N 1
ATOM 847 C CA . GLU A 1 107 ? -21.422 -14.876 27.031 1.00 88.75 107 GLU A CA 1
ATOM 848 C C . GLU A 1 107 ? -22.370 -14.762 28.238 1.00 88.75 107 GLU A C 1
ATOM 850 O O . GLU A 1 107 ? -22.798 -15.787 28.766 1.00 88.75 107 GLU A O 1
ATOM 855 N N . ASP A 1 108 ? -22.760 -13.543 28.639 1.00 87.94 108 ASP A N 1
ATOM 856 C CA . ASP A 1 108 ? -23.741 -13.305 29.705 1.00 87.94 108 ASP A CA 1
ATOM 857 C C . ASP A 1 108 ? -25.115 -12.852 29.148 1.00 87.94 108 ASP A C 1
ATOM 859 O O . ASP A 1 108 ? -25.364 -11.652 28.943 1.00 87.94 108 ASP A O 1
ATOM 863 N N . PRO A 1 109 ? -26.073 -13.782 28.957 1.00 83.88 109 PRO A N 1
ATOM 864 C CA . PRO A 1 109 ? -27.400 -13.452 28.440 1.00 83.88 109 PRO A CA 1
ATOM 865 C C . PRO A 1 109 ? -28.212 -12.551 29.385 1.00 83.88 109 PRO A C 1
ATOM 867 O O . PRO A 1 109 ? -29.095 -11.817 28.925 1.00 83.88 109 PRO A O 1
ATOM 870 N N . ALA A 1 110 ? -27.928 -12.557 30.692 1.00 87.12 110 ALA A N 1
ATOM 871 C CA . ALA A 1 110 ? -28.603 -11.674 31.639 1.00 87.12 110 ALA A CA 1
ATOM 872 C C . ALA A 1 110 ? -28.167 -10.218 31.434 1.00 87.12 110 ALA A C 1
ATOM 874 O O . ALA A 1 110 ? -28.990 -9.300 31.521 1.00 87.12 110 ALA A O 1
ATOM 875 N N . LEU A 1 111 ? -26.890 -9.999 31.117 1.00 85.06 111 LEU A N 1
ATOM 876 C CA . LEU A 1 111 ? -26.345 -8.676 30.836 1.00 85.06 111 LEU A CA 1
ATOM 877 C C . LEU A 1 111 ? -26.881 -8.111 29.515 1.00 85.06 111 LEU A C 1
ATOM 879 O O . LEU A 1 111 ? -27.274 -6.943 29.458 1.00 85.06 111 LEU A O 1
ATOM 883 N N . ARG A 1 112 ? -27.000 -8.953 28.482 1.00 85.38 112 ARG A N 1
ATOM 884 C CA . ARG A 1 112 ? -27.629 -8.578 27.208 1.00 85.38 112 ARG A CA 1
ATOM 885 C C . ARG A 1 112 ? -29.076 -8.118 27.390 1.00 85.38 112 ARG A C 1
ATOM 887 O O . ARG A 1 112 ? -29.444 -7.051 26.899 1.00 85.38 112 ARG A O 1
ATOM 894 N N . LYS A 1 113 ? -29.878 -8.869 28.152 1.00 88.38 113 LYS A N 1
ATOM 895 C CA . LYS A 1 113 ? -31.280 -8.514 28.419 1.00 88.38 113 LYS A CA 1
ATOM 896 C C . LYS A 1 113 ? -31.402 -7.155 29.119 1.00 88.38 113 LYS A C 1
ATOM 898 O O . LYS A 1 113 ? -32.216 -6.334 28.706 1.00 88.38 113 LYS A O 1
ATOM 903 N N . LYS A 1 114 ? -30.537 -6.875 30.102 1.00 87.38 114 LYS A N 1
ATOM 904 C CA . LYS A 1 114 ? -30.489 -5.576 30.801 1.00 87.38 114 LYS A CA 1
ATOM 905 C C . LYS A 1 114 ? -30.180 -4.409 29.861 1.00 87.38 114 LYS A C 1
ATOM 907 O O . LYS A 1 114 ? -30.779 -3.347 30.001 1.00 87.38 114 LYS A O 1
ATOM 912 N N . ILE A 1 115 ? -29.261 -4.592 28.911 1.00 85.75 115 ILE A N 1
ATOM 913 C CA . ILE A 1 115 ? -28.915 -3.559 27.920 1.00 85.75 115 ILE A CA 1
ATOM 914 C C . ILE A 1 115 ? -30.106 -3.284 26.994 1.00 85.75 115 ILE A C 1
ATOM 916 O O . ILE A 1 115 ? -30.435 -2.127 26.735 1.00 85.75 115 ILE A O 1
ATOM 920 N N . GLU A 1 116 ? -30.790 -4.332 26.535 1.00 85.25 116 GLU A N 1
ATOM 921 C CA . GLU A 1 116 ? -31.985 -4.195 25.697 1.00 85.25 116 GLU A CA 1
ATOM 922 C C . GLU A 1 116 ? -33.150 -3.526 26.447 1.00 85.25 116 GLU A C 1
ATOM 924 O O . GLU A 1 116 ? -33.823 -2.658 25.886 1.00 85.25 116 GLU A O 1
ATOM 929 N N . ASP A 1 117 ? -33.372 -3.884 27.717 1.00 86.44 117 ASP A N 1
ATOM 930 C CA . ASP A 1 117 ? -34.366 -3.249 28.593 1.00 86.44 117 ASP A CA 1
ATOM 931 C C . ASP A 1 117 ? -34.058 -1.759 28.805 1.00 86.44 117 ASP A C 1
ATOM 933 O O . ASP A 1 117 ? -34.919 -0.907 28.573 1.00 86.44 117 ASP A O 1
ATOM 937 N N . ALA A 1 118 ? -32.804 -1.422 29.121 1.00 83.25 118 ALA A N 1
ATOM 938 C CA . ALA A 1 118 ? -32.366 -0.036 29.267 1.00 83.25 118 ALA A CA 1
ATOM 939 C C . ALA A 1 118 ? -32.542 0.772 27.965 1.00 83.25 118 ALA A C 1
ATOM 941 O O . ALA A 1 118 ? -32.985 1.924 27.992 1.00 83.25 118 ALA A O 1
ATOM 942 N N . GLY A 1 119 ? -32.256 0.165 26.807 1.00 80.56 119 GLY A N 1
ATOM 943 C CA . GLY A 1 119 ? -32.491 0.776 25.497 1.00 80.56 119 GLY A CA 1
ATOM 944 C C . GLY A 1 119 ? -33.977 1.039 25.218 1.00 80.56 119 GLY A C 1
ATOM 945 O O . GLY A 1 119 ? -34.338 2.099 24.693 1.00 80.56 119 GLY A O 1
ATOM 946 N N . ARG A 1 120 ? -34.865 0.114 25.612 1.00 79.69 120 ARG A N 1
ATOM 947 C CA . ARG A 1 120 ? -36.324 0.299 25.519 1.00 79.69 120 ARG A CA 1
ATOM 948 C C . ARG A 1 120 ? -36.807 1.451 26.399 1.00 79.69 120 ARG A C 1
ATOM 950 O O . ARG A 1 120 ? -37.621 2.256 25.938 1.00 79.69 120 ARG A O 1
ATOM 957 N N . ASP A 1 121 ? -36.286 1.572 27.614 1.00 78.25 121 ASP A N 1
ATOM 958 C CA . ASP A 1 121 ? -36.665 2.635 28.549 1.00 78.25 121 ASP A CA 1
ATOM 959 C C . ASP A 1 121 ? -36.223 4.021 28.075 1.00 78.25 121 ASP A C 1
ATOM 961 O O . ASP A 1 121 ? -37.000 4.979 28.139 1.00 78.25 121 ASP A O 1
ATOM 965 N N . LEU A 1 122 ? -35.017 4.135 27.512 1.00 75.06 122 LEU A N 1
ATOM 966 C CA . LEU A 1 122 ? -34.549 5.375 26.886 1.00 75.06 122 LEU A CA 1
ATOM 967 C C . LEU A 1 122 ? -35.431 5.776 25.695 1.00 75.06 122 LEU A C 1
ATOM 969 O O . LEU A 1 122 ? -35.796 6.946 25.562 1.00 75.06 122 LEU A O 1
ATOM 973 N N . LYS A 1 123 ? -35.858 4.812 24.870 1.00 74.81 123 LYS A N 1
ATOM 974 C CA . LYS A 1 123 ? -36.768 5.063 23.739 1.00 74.81 123 LYS A CA 1
ATOM 975 C C . LYS A 1 123 ? -38.161 5.514 24.197 1.00 74.81 123 LYS A C 1
ATOM 977 O O . LYS A 1 123 ? -38.771 6.359 23.541 1.00 74.81 123 LYS A O 1
ATOM 982 N N . ARG A 1 124 ? -38.659 4.990 25.324 1.00 71.88 124 ARG A N 1
ATOM 983 C CA . ARG A 1 124 ? -39.923 5.431 25.945 1.00 71.88 124 ARG A CA 1
ATOM 984 C C . ARG A 1 124 ? -39.814 6.858 26.489 1.00 71.88 124 ARG A C 1
ATOM 986 O O . ARG A 1 124 ? -40.668 7.684 26.183 1.00 71.88 124 ARG A O 1
ATOM 993 N N . LYS A 1 125 ? -38.733 7.178 27.209 1.00 71.81 125 LYS A N 1
ATOM 994 C CA . LYS A 1 125 ? -38.486 8.526 27.753 1.00 71.81 125 LYS A CA 1
ATOM 995 C C . LYS A 1 125 ? -38.245 9.577 26.663 1.00 71.81 125 LYS A C 1
ATOM 997 O O . LYS A 1 125 ? -38.703 10.705 26.800 1.00 71.81 125 LYS A O 1
ATOM 1002 N N . GLY A 1 126 ? -37.587 9.207 25.564 1.00 65.38 126 GLY A N 1
ATOM 1003 C CA . GLY A 1 126 ? -37.375 10.091 24.412 1.00 65.38 126 GLY A CA 1
ATOM 1004 C C . GLY A 1 126 ? -38.656 10.412 23.633 1.00 65.38 126 GLY A C 1
ATOM 1005 O O . GLY A 1 126 ? -38.781 11.512 23.103 1.00 65.38 126 GLY A O 1
ATOM 1006 N N . LYS A 1 127 ? -39.631 9.492 23.601 1.00 58.97 127 LYS A N 1
ATOM 1007 C CA . LYS A 1 127 ? -40.953 9.739 22.997 1.00 58.97 127 LYS A CA 1
ATOM 1008 C C . LYS A 1 127 ? -41.868 10.616 23.854 1.00 58.97 127 LYS A C 1
ATOM 1010 O O . LYS A 1 127 ? -42.714 11.287 23.292 1.00 58.97 127 LYS A O 1
ATOM 1015 N N . ALA A 1 128 ? -41.692 10.633 25.175 1.00 56.94 128 ALA A N 1
ATOM 1016 C CA . ALA A 1 128 ? -42.493 11.458 26.086 1.00 56.94 128 ALA A CA 1
ATOM 1017 C C . ALA A 1 128 ? -42.073 12.944 26.123 1.00 56.94 128 ALA A C 1
ATOM 1019 O O . ALA A 1 128 ? -42.714 13.744 26.794 1.00 56.94 128 ALA A O 1
ATOM 1020 N N . ARG A 1 129 ? -40.975 13.310 25.445 1.00 53.03 129 ARG A N 1
ATOM 1021 C CA . ARG A 1 129 ? -40.443 14.682 25.363 1.00 53.03 129 ARG A CA 1
ATOM 1022 C C . ARG A 1 129 ? -40.704 15.375 24.015 1.00 53.03 129 ARG A C 1
ATOM 1024 O O . ARG A 1 129 ? -40.157 16.453 23.800 1.00 53.03 129 ARG A O 1
ATOM 1031 N N . ARG A 1 130 ? -41.473 14.761 23.110 1.00 46.41 130 ARG A N 1
ATOM 1032 C CA . ARG A 1 130 ? -41.920 15.373 21.849 1.00 46.41 130 ARG A CA 1
ATOM 1033 C C . ARG A 1 130 ? -43.413 15.624 21.879 1.00 46.41 130 ARG A C 1
ATOM 1035 O O . ARG A 1 130 ? -44.119 14.740 22.407 1.00 46.41 130 ARG A O 1
#

Secondary structure (DSSP, 8-state):
----GGGGHHHHHHHHHHHHHS--HHHHHHHHHHHHHHHHHHHHHHHHHHHHHHHHHSHHHHHHHHHHHHHTTTGGG----PEEPTTT--EESSHHHHHHHHHHHHH-HHHHHHHHHHHHHHHHHHHTT-

pLDDT: mean 70.55, std 11.03, range [46.41, 88.81]

Organism: NCBI:txid980116

Foldseek 3Di:
DDDDCVVCVVVVVVVVVVVVVPPPVVVVVVVVVVVVVVVVVVVVVVVVVVVVCVVPPDPVVVVVVVVVCVVVVPCVPDPQPWDAQPQQRDTDSDPVVSVVVNVVCVVDVVNSVVSVVVVVVVVVVVVVVD

Sequence (130 aa):
MRFNILFLVPTIVALASYAQGHYDEFDARDLVDELSTRETHSLLRRSEIMEELAEISTRDLIDELSSRLEARGNIISGPKKVHNCFVCNKEFSTYAEASACHKTINEDPALRKKIEDAGRDLKRKGKARR

Radius of gyration: 41.97 Å; chains: 1; bounding box: 80×72×80 Å